Protein AF-A0A9J6G5N8-F1 (afdb_monomer_lite)

Secondary structure (DSSP, 8-state):
----------S---HHHHHHHHHHHTTPPPPHHHHHHHHTT---HHHHHHH-TTPPPP-SSHHHHHHHHHHHHHT-TT---------------

Sequence (93 aa):
MSYFPFVQVVRQKDAHFSRISTKVGDAVLLERNELDLIESQFVPPAMATILAPNAVRLYYSNEAVNAYNVALAKGDPGSVQILARDQLRGLVT

Organism: Haemaphysalis longicornis (NCBI:txid44386)

Radius of gyration: 18.56 Å; chains: 1; bounding box: 44×38×35 Å

Foldseek 3Di:
DDDDDDPDDDPDPDPLVVVLVVCVVVVHDDDPVSVVVVVVPDDPPVVCCVVCVPDDDDDPDPVVVVVVVVVVQVVDPPDDPDPDDDDPPDDDD

pLDDT: mean 81.36, std 15.89, range [41.34, 97.19]

Structure (mmCIF, N/CA/C/O backbone):
data_AF-A0A9J6G5N8-F1
#
_entry.id   AF-A0A9J6G5N8-F1
#
loop_
_atom_site.group_PDB
_atom_site.id
_atom_site.type_symbol
_atom_site.label_atom_id
_atom_site.label_alt_id
_atom_site.label_comp_id
_atom_site.label_asym_id
_atom_site.label_entity_id
_atom_site.label_seq_id
_atom_site.pdbx_PDB_ins_code
_atom_site.Cartn_x
_atom_site.Cartn_y
_atom_site.Cartn_z
_atom_site.occupancy
_atom_site.B_iso_or_equiv
_atom_site.auth_seq_i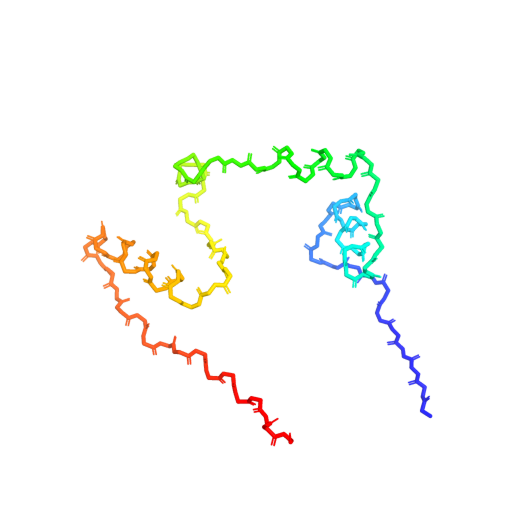d
_atom_site.auth_comp_id
_atom_site.auth_asym_id
_atom_site.auth_atom_id
_atom_site.pdbx_PDB_model_num
ATOM 1 N N . MET A 1 1 ? -19.702 -25.556 17.750 1.00 68.31 1 MET A N 1
ATOM 2 C CA . MET A 1 1 ? -18.325 -25.142 17.404 1.00 68.31 1 MET A CA 1
ATOM 3 C C . MET A 1 1 ? -18.067 -23.819 18.098 1.00 68.31 1 MET A C 1
ATOM 5 O O . MET A 1 1 ? -18.883 -22.922 17.936 1.00 68.31 1 MET A O 1
ATOM 9 N N . SER A 1 2 ? -17.014 -23.718 18.905 1.00 84.38 2 SER A N 1
ATOM 10 C CA . SER A 1 2 ? -16.659 -22.470 19.593 1.00 84.38 2 SER A CA 1
ATOM 11 C C . SER A 1 2 ? -15.659 -21.687 18.743 1.00 84.38 2 SER A C 1
ATOM 13 O O . SER A 1 2 ? -14.707 -22.272 18.230 1.00 84.38 2 SER A O 1
ATOM 15 N N . TYR A 1 3 ? -15.896 -20.388 18.570 1.00 90.38 3 TYR A N 1
ATOM 16 C CA . TYR A 1 3 ? -15.026 -19.471 17.834 1.00 90.38 3 TYR A CA 1
ATOM 17 C C . TYR A 1 3 ? -14.135 -18.697 18.814 1.00 90.38 3 TYR A C 1
ATOM 19 O O . TYR A 1 3 ? -14.633 -18.183 19.814 1.00 90.38 3 TYR A O 1
ATOM 27 N N . PHE A 1 4 ? -12.834 -18.615 18.526 1.00 90.12 4 PHE A N 1
ATOM 28 C CA . PHE A 1 4 ? -11.840 -17.944 19.370 1.00 90.12 4 PHE A CA 1
ATOM 29 C C . PHE A 1 4 ? -11.015 -16.965 18.522 1.00 90.12 4 PHE A C 1
ATOM 31 O O . PHE A 1 4 ? -10.002 -17.365 17.943 1.00 90.12 4 PHE A O 1
ATOM 38 N N . PRO A 1 5 ? -11.457 -15.704 18.381 1.00 88.81 5 PRO A N 1
ATOM 39 C CA . PRO A 1 5 ? -10.746 -14.721 17.576 1.00 88.81 5 PRO A CA 1
ATOM 40 C C . PRO A 1 5 ? -9.441 -14.293 18.248 1.00 88.81 5 PRO A C 1
ATOM 42 O O . PRO A 1 5 ? -9.391 -14.065 19.458 1.00 88.81 5 PRO A O 1
ATOM 45 N N . PHE A 1 6 ? -8.399 -14.098 17.442 1.00 86.88 6 PHE A N 1
ATOM 46 C CA . PHE A 1 6 ? -7.235 -13.334 17.877 1.00 86.88 6 PHE A CA 1
ATOM 47 C C . PHE A 1 6 ? -7.587 -11.848 17.879 1.00 86.88 6 PHE A C 1
ATOM 49 O O . PHE A 1 6 ? -8.019 -11.307 16.866 1.00 86.88 6 PHE A O 1
ATOM 56 N N . VAL A 1 7 ? -7.389 -11.192 19.020 1.00 87.19 7 VAL A N 1
ATOM 57 C CA . VAL A 1 7 ? -7.785 -9.789 19.236 1.00 87.19 7 VAL A CA 1
ATOM 58 C C . VAL A 1 7 ? -6.605 -8.816 19.243 1.00 87.19 7 VAL A C 1
ATOM 60 O O . VAL A 1 7 ? -6.798 -7.613 19.387 1.00 87.19 7 VAL A O 1
ATOM 63 N N . GLN A 1 8 ? -5.374 -9.321 19.107 1.00 86.56 8 GLN A N 1
ATOM 64 C CA . GLN A 1 8 ? -4.161 -8.521 19.241 1.00 86.56 8 GLN A CA 1
ATOM 65 C C . GLN A 1 8 ? -3.302 -8.559 17.976 1.00 86.56 8 GLN A C 1
ATOM 67 O O . GLN A 1 8 ? -2.937 -9.622 17.473 1.00 86.56 8 GLN A O 1
ATOM 72 N N . VAL A 1 9 ? -2.914 -7.370 17.516 1.00 87.88 9 VAL A N 1
ATOM 73 C CA . VAL A 1 9 ? -1.913 -7.178 16.464 1.00 87.88 9 VAL A CA 1
ATOM 74 C C . VAL A 1 9 ? -0.513 -7.312 17.069 1.00 87.88 9 VAL A C 1
ATOM 76 O O . VAL A 1 9 ? -0.189 -6.636 18.041 1.00 87.88 9 VAL A O 1
ATOM 79 N N . VAL A 1 10 ? 0.321 -8.181 16.48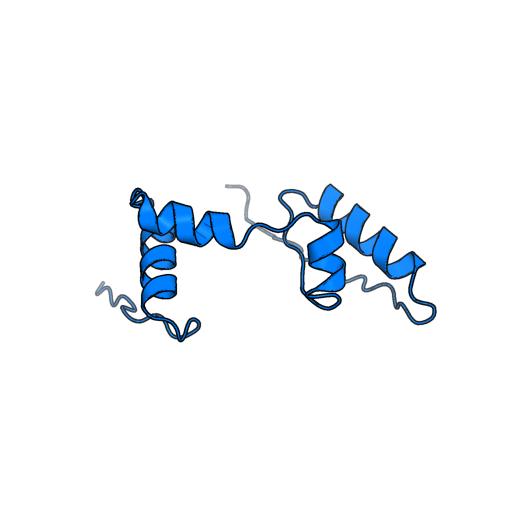9 1.00 90.75 10 VAL A N 1
ATOM 80 C CA . VAL A 1 10 ? 1.685 -8.470 16.990 1.00 90.75 10 VAL A CA 1
ATOM 81 C C . VAL A 1 10 ? 2.808 -7.979 16.072 1.00 90.75 10 VAL A C 1
ATOM 83 O O . VAL A 1 10 ? 3.947 -7.849 16.505 1.00 90.75 10 VAL A O 1
ATOM 86 N N . ARG A 1 11 ? 2.506 -7.712 14.795 1.00 90.12 11 ARG A N 1
ATOM 87 C CA . ARG A 1 11 ? 3.498 -7.309 13.783 1.00 90.12 11 ARG A CA 1
ATOM 88 C C . ARG A 1 11 ? 3.829 -5.819 13.864 1.00 90.12 11 ARG A C 1
ATOM 90 O O . ARG A 1 11 ? 4.985 -5.436 13.719 1.00 90.12 11 ARG A O 1
ATOM 97 N N . GLN A 1 12 ? 2.818 -4.980 14.053 1.00 90.25 12 GLN A N 1
ATOM 98 C CA . GLN A 1 12 ? 2.968 -3.534 14.145 1.00 90.25 12 GLN A CA 1
ATOM 99 C C . GLN A 1 12 ? 3.153 -3.126 15.613 1.00 90.25 12 GLN A C 1
ATOM 101 O O . GLN A 1 12 ? 2.291 -3.391 16.443 1.00 90.25 12 GLN A O 1
ATOM 106 N N . LYS A 1 13 ? 4.277 -2.473 15.940 1.00 90.19 13 LYS A N 1
ATOM 107 C CA . LYS A 1 13 ? 4.539 -1.954 17.298 1.00 90.19 13 LYS A CA 1
ATOM 108 C C . LYS A 1 13 ? 3.776 -0.657 17.585 1.00 90.19 13 LYS A C 1
ATOM 110 O O . LYS A 1 13 ? 3.426 -0.386 18.729 1.00 90.19 13 LYS A O 1
ATOM 115 N N . ASP A 1 14 ? 3.553 0.153 16.554 1.00 89.94 14 ASP A N 1
ATOM 116 C CA . ASP A 1 14 ? 2.835 1.417 16.669 1.00 89.94 14 ASP A CA 1
ATOM 117 C C . ASP A 1 14 ? 1.323 1.168 16.786 1.00 89.94 14 ASP A C 1
ATOM 119 O O . ASP A 1 14 ? 0.698 0.574 15.899 1.00 89.94 14 ASP A O 1
ATOM 123 N N . ALA A 1 15 ? 0.734 1.607 17.899 1.00 88.69 15 ALA A N 1
ATOM 124 C CA . ALA A 1 15 ? -0.678 1.385 18.195 1.00 88.69 15 ALA A CA 1
ATOM 125 C C . ALA A 1 15 ? -1.610 2.178 17.264 1.00 88.69 15 ALA A C 1
ATOM 127 O O . ALA A 1 15 ? -2.694 1.700 16.927 1.00 88.69 15 ALA A O 1
ATOM 128 N N . HIS A 1 16 ? -1.189 3.363 16.819 1.00 89.44 16 HIS A N 1
ATOM 129 C CA . HIS A 1 16 ? -1.973 4.207 15.926 1.00 89.44 16 HIS A CA 1
ATOM 130 C C . HIS A 1 16 ? -2.044 3.592 14.524 1.00 89.44 16 HIS A C 1
ATOM 132 O O . HIS A 1 16 ? -3.128 3.405 13.973 1.00 89.44 16 HIS A O 1
ATOM 138 N N . PHE A 1 17 ? -0.906 3.151 13.991 1.00 88.56 17 PHE A N 1
ATOM 139 C CA . PHE A 1 17 ? -0.835 2.460 12.707 1.00 88.56 17 PHE A CA 1
ATOM 140 C C . PHE A 1 17 ? -1.542 1.097 12.736 1.00 88.56 17 PHE A C 1
ATOM 142 O O . PHE A 1 17 ? -2.191 0.710 11.762 1.00 88.56 17 PHE A O 1
ATOM 149 N N . SER A 1 18 ? -1.473 0.386 13.867 1.00 91.94 18 SER A N 1
ATOM 150 C CA . SER A 1 18 ? -2.230 -0.856 14.074 1.00 91.94 18 SER A CA 1
ATOM 151 C C . SER A 1 18 ? -3.734 -0.611 13.989 1.00 91.94 18 SER A C 1
ATOM 153 O O . SER A 1 18 ? -4.423 -1.329 13.274 1.00 91.94 18 SER A O 1
ATOM 155 N N . ARG A 1 19 ? -4.239 0.439 14.652 1.00 91.88 19 ARG A N 1
ATOM 156 C CA . ARG A 1 19 ? -5.659 0.816 14.618 1.00 91.88 19 ARG A CA 1
ATOM 157 C C . ARG A 1 19 ? -6.132 1.161 13.207 1.00 91.88 19 ARG A C 1
ATOM 159 O O . ARG A 1 19 ? -7.184 0.682 12.792 1.00 91.88 19 ARG A O 1
ATOM 166 N N . ILE A 1 20 ? -5.352 1.950 12.470 1.00 93.69 20 ILE A N 1
ATOM 167 C CA . ILE A 1 20 ? -5.650 2.292 11.073 1.00 93.69 20 ILE A CA 1
ATOM 168 C C . ILE A 1 20 ? -5.681 1.023 10.209 1.00 93.69 20 ILE A C 1
ATOM 170 O O . ILE A 1 20 ? -6.624 0.817 9.450 1.00 93.69 20 ILE A O 1
ATOM 174 N N . SER A 1 21 ? -4.702 0.127 10.375 1.00 91.88 21 SER A N 1
ATOM 175 C CA . SER A 1 21 ? -4.650 -1.152 9.649 1.00 91.88 21 SER A CA 1
ATOM 176 C C . SER A 1 21 ? -5.865 -2.040 9.945 1.00 91.88 21 SER A C 1
ATOM 178 O O . SER A 1 21 ? -6.403 -2.656 9.028 1.00 91.88 21 SER A O 1
ATOM 180 N N . THR A 1 22 ? -6.318 -2.087 11.203 1.00 92.94 22 THR A N 1
ATOM 181 C CA . THR A 1 22 ? -7.535 -2.811 11.596 1.00 92.94 22 THR A CA 1
ATOM 182 C C . THR A 1 22 ? -8.772 -2.216 10.927 1.00 92.94 22 THR A C 1
ATOM 184 O O . THR A 1 22 ? -9.523 -2.962 10.312 1.00 92.94 22 THR A O 1
ATOM 187 N N . LYS A 1 23 ? -8.946 -0.883 10.942 1.00 95.19 23 LYS A N 1
ATOM 188 C CA . LYS A 1 23 ? -10.068 -0.223 10.247 1.00 95.19 23 LYS A CA 1
ATOM 189 C C . LYS A 1 23 ? -10.107 -0.570 8.755 1.00 95.19 23 LYS A C 1
ATOM 191 O O . LYS A 1 23 ? -11.170 -0.904 8.244 1.00 95.19 23 LYS A O 1
ATOM 196 N N . VAL A 1 24 ? -8.957 -0.543 8.074 1.00 93.31 24 VAL A N 1
ATOM 197 C CA . VAL A 1 24 ? -8.856 -0.938 6.658 1.00 93.31 24 VAL A CA 1
ATOM 198 C C . VAL A 1 24 ? -9.267 -2.402 6.458 1.00 93.31 24 VAL A C 1
ATOM 200 O O . VAL A 1 24 ? -10.019 -2.696 5.532 1.00 93.31 24 VAL A O 1
ATOM 203 N N . GLY A 1 25 ? -8.811 -3.311 7.327 1.00 91.38 25 GLY A N 1
ATOM 204 C CA . GLY A 1 25 ? -9.184 -4.730 7.283 1.00 91.38 25 GLY A CA 1
ATOM 205 C C . GLY A 1 25 ? -10.677 -4.982 7.517 1.00 91.38 25 GLY A C 1
ATOM 206 O O . GLY A 1 25 ? -11.256 -5.846 6.864 1.00 91.38 25 GLY A O 1
ATOM 207 N N . ASP A 1 26 ? -11.300 -4.180 8.380 1.00 93.88 26 ASP A N 1
ATOM 208 C CA . ASP A 1 26 ? -12.729 -4.240 8.704 1.00 93.88 26 ASP A CA 1
ATOM 209 C C . ASP A 1 26 ? -13.609 -3.452 7.709 1.00 93.88 26 ASP A C 1
ATOM 211 O O . ASP A 1 26 ? -14.820 -3.341 7.904 1.00 93.88 26 ASP A O 1
ATOM 215 N N . ALA A 1 27 ? -13.018 -2.882 6.649 1.00 93.69 27 ALA A N 1
ATOM 216 C CA . ALA A 1 27 ? -13.680 -1.994 5.686 1.00 93.69 27 ALA A CA 1
ATOM 217 C C . ALA A 1 27 ? -14.384 -0.779 6.332 1.00 93.69 27 ALA A C 1
ATOM 219 O O . ALA A 1 27 ? -15.372 -0.254 5.814 1.00 93.69 27 ALA A O 1
ATOM 220 N N . VAL A 1 28 ? -13.858 -0.309 7.464 1.00 97.19 28 VAL A N 1
ATOM 221 C CA . VAL A 1 28 ? -14.323 0.892 8.158 1.00 97.19 28 VAL A CA 1
ATOM 222 C C . VAL A 1 28 ? -13.676 2.122 7.527 1.00 97.19 28 VAL A C 1
ATOM 224 O O . VAL A 1 28 ? -12.466 2.162 7.305 1.00 97.19 28 VAL A O 1
ATOM 227 N N . LEU A 1 29 ? -14.488 3.150 7.268 1.00 96.06 29 LEU A N 1
ATOM 228 C CA . LEU A 1 29 ? -14.006 4.425 6.743 1.00 96.06 29 LEU A CA 1
ATOM 229 C C . LEU A 1 29 ? -12.983 5.058 7.693 1.00 96.06 29 LEU A C 1
ATOM 231 O O . LEU A 1 29 ? -13.193 5.139 8.906 1.00 96.06 29 LEU A O 1
ATOM 235 N N . LEU A 1 30 ? -11.885 5.529 7.109 1.00 95.12 30 LEU A N 1
ATOM 236 C CA . LEU A 1 30 ? -10.860 6.266 7.829 1.00 95.12 30 LEU A CA 1
ATOM 237 C C . LEU A 1 30 ? -11.294 7.713 8.054 1.00 95.12 30 LEU A C 1
ATOM 239 O O . LEU A 1 30 ? -11.955 8.332 7.217 1.00 95.12 30 LEU A O 1
ATOM 243 N N . GLU A 1 31 ? -10.902 8.247 9.201 1.00 96.31 31 GLU A N 1
ATOM 244 C CA . GLU A 1 31 ? -11.060 9.657 9.524 1.00 96.31 31 GLU A CA 1
ATOM 245 C C . GLU A 1 31 ? -10.048 10.496 8.733 1.00 96.31 31 GLU A C 1
ATOM 247 O O . GLU A 1 31 ? -9.027 10.001 8.254 1.00 96.31 31 GLU A O 1
ATOM 252 N N . ARG A 1 32 ? -10.313 11.799 8.594 1.00 95.56 32 ARG A N 1
ATOM 253 C CA . ARG A 1 32 ? -9.480 12.679 7.763 1.00 95.56 32 ARG A CA 1
ATOM 254 C C . ARG A 1 32 ? -8.016 12.714 8.211 1.00 95.56 32 ARG A C 1
ATOM 256 O O . ARG A 1 32 ? -7.132 12.610 7.381 1.00 95.56 32 ARG A O 1
ATOM 263 N N . ASN A 1 33 ? -7.767 12.767 9.515 1.00 94.00 33 ASN A N 1
ATOM 264 C CA . ASN A 1 33 ? -6.423 12.703 10.093 1.00 94.00 33 ASN A CA 1
ATOM 265 C C . ASN A 1 33 ? -5.716 11.353 9.856 1.00 94.00 33 ASN A C 1
ATOM 267 O O . ASN A 1 33 ? -4.492 11.308 9.758 1.00 94.00 33 ASN A O 1
ATOM 271 N N . GLU A 1 34 ? -6.462 10.248 9.791 1.00 93.94 34 GLU A N 1
ATOM 272 C CA . GLU A 1 34 ? -5.918 8.921 9.480 1.00 93.94 34 GLU A CA 1
ATOM 273 C C . GLU A 1 34 ? -5.543 8.826 7.994 1.00 93.94 34 GLU A C 1
ATOM 275 O O . GLU A 1 34 ? -4.493 8.272 7.665 1.00 93.94 34 GLU A O 1
ATOM 280 N N . LEU A 1 35 ? -6.360 9.416 7.113 1.00 93.94 35 LEU A N 1
ATOM 281 C CA . LEU A 1 35 ? -6.042 9.578 5.692 1.00 93.94 35 LEU A CA 1
ATOM 282 C C . LEU A 1 35 ? -4.808 10.461 5.504 1.00 93.94 35 LEU A C 1
ATOM 284 O O . LEU A 1 35 ? -3.864 10.023 4.854 1.00 93.94 35 LEU A O 1
ATOM 288 N N . ASP A 1 36 ? -4.765 11.633 6.145 1.00 92.00 36 ASP A N 1
ATOM 289 C CA . ASP A 1 36 ? -3.626 12.556 6.083 1.00 92.00 36 ASP A CA 1
ATOM 290 C C . ASP A 1 36 ? -2.320 11.852 6.503 1.00 92.00 36 ASP A C 1
ATOM 292 O O . ASP A 1 36 ? -1.270 12.038 5.885 1.00 92.00 36 ASP A O 1
ATOM 296 N N . LEU A 1 37 ? -2.376 10.986 7.525 1.00 89.75 37 LEU A N 1
ATOM 297 C CA . LEU A 1 37 ? -1.220 10.198 7.950 1.00 89.75 37 LEU A CA 1
ATOM 298 C C . LEU A 1 37 ? -0.763 9.210 6.869 1.00 89.75 37 LEU A C 1
ATOM 300 O O . LEU A 1 37 ? 0.439 9.105 6.621 1.00 89.75 37 LEU A O 1
ATOM 304 N N . ILE A 1 38 ? -1.682 8.467 6.249 1.00 89.00 38 ILE A N 1
ATOM 305 C CA . ILE A 1 38 ? -1.342 7.516 5.180 1.00 89.00 38 ILE A CA 1
ATOM 306 C C . ILE A 1 38 ? -0.780 8.270 3.972 1.00 89.00 38 ILE A C 1
ATOM 308 O O . ILE A 1 38 ? 0.260 7.891 3.435 1.00 89.00 38 ILE A O 1
ATOM 312 N N . GLU A 1 39 ? -1.440 9.353 3.573 1.00 90.62 39 GLU A N 1
ATOM 313 C CA . GLU A 1 39 ? -1.059 10.178 2.429 1.00 90.62 39 GLU A CA 1
ATOM 314 C C . GLU A 1 39 ? 0.314 10.828 2.622 1.00 90.62 39 GLU A C 1
ATOM 316 O O . GLU A 1 39 ? 1.106 10.870 1.683 1.00 90.62 39 GLU A O 1
ATOM 321 N N . SER A 1 40 ? 0.662 11.226 3.851 1.00 88.56 40 SER A N 1
ATOM 322 C CA . SER A 1 40 ? 1.986 11.783 4.164 1.00 88.56 40 SER A CA 1
ATOM 323 C C . SER A 1 40 ? 3.151 10.817 3.913 1.00 88.56 40 SER A C 1
ATOM 325 O O . SER A 1 40 ? 4.294 11.251 3.770 1.00 88.56 40 SER A O 1
ATOM 327 N N . GLN A 1 41 ? 2.881 9.510 3.845 1.00 85.00 41 GLN A N 1
ATOM 328 C CA . GLN A 1 41 ? 3.892 8.489 3.567 1.00 85.00 41 GLN A CA 1
ATOM 329 C C . GLN A 1 41 ? 4.083 8.231 2.069 1.0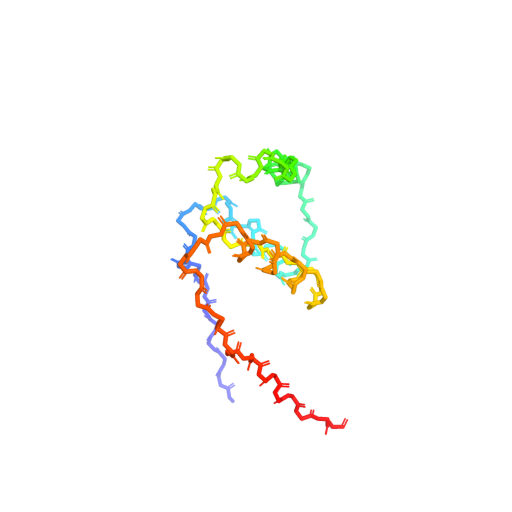0 85.00 41 GLN A C 1
ATOM 331 O O . GLN A 1 41 ? 5.019 7.523 1.684 1.00 85.00 41 GLN A O 1
ATOM 336 N N . PHE A 1 42 ? 3.229 8.793 1.208 1.00 88.62 42 PHE A N 1
ATOM 337 C CA . PHE A 1 42 ? 3.417 8.680 -0.230 1.00 88.62 42 PHE A CA 1
ATOM 338 C C . PHE A 1 42 ? 4.605 9.522 -0.671 1.00 88.62 42 PHE A C 1
ATOM 340 O O . PHE A 1 42 ? 4.635 10.744 -0.546 1.00 88.62 42 PHE A O 1
ATOM 347 N N . VAL A 1 43 ? 5.580 8.841 -1.261 1.00 87.94 43 VAL A N 1
ATOM 348 C CA . VAL A 1 43 ? 6.722 9.467 -1.914 1.00 87.94 43 VAL A CA 1
ATOM 349 C C . VAL A 1 43 ? 6.741 9.078 -3.391 1.00 87.94 43 VAL A C 1
ATOM 351 O O . VAL A 1 43 ? 6.333 7.965 -3.741 1.00 87.94 43 VAL A O 1
ATOM 354 N N . PRO A 1 44 ? 7.231 9.957 -4.283 1.00 87.62 44 PRO A N 1
ATOM 355 C CA . PRO A 1 44 ? 7.378 9.617 -5.691 1.00 87.62 44 PRO A CA 1
ATOM 356 C C . PRO A 1 44 ? 8.271 8.380 -5.890 1.00 87.62 44 PRO A C 1
ATOM 358 O O . PRO A 1 44 ? 9.235 8.205 -5.137 1.00 87.62 44 PRO A O 1
ATOM 361 N N . PRO A 1 45 ? 8.045 7.562 -6.937 1.00 82.19 45 PRO A N 1
ATOM 362 C CA . PRO A 1 45 ? 8.797 6.323 -7.157 1.00 82.19 45 PRO A CA 1
ATOM 363 C C . PRO A 1 45 ? 10.320 6.504 -7.176 1.00 82.19 45 PRO A C 1
ATOM 365 O O . PRO A 1 45 ? 11.043 5.722 -6.566 1.00 82.19 45 PRO A O 1
ATOM 368 N N . ALA A 1 46 ? 10.812 7.570 -7.815 1.00 85.06 46 ALA A N 1
ATOM 369 C CA . ALA A 1 46 ? 12.242 7.874 -7.855 1.00 85.06 46 ALA A CA 1
ATOM 370 C C . ALA A 1 46 ? 12.823 8.124 -6.452 1.00 85.06 46 ALA A C 1
ATOM 372 O O . ALA A 1 46 ? 13.924 7.675 -6.140 1.00 85.06 46 ALA A O 1
ATOM 373 N N . MET A 1 47 ? 12.059 8.792 -5.585 1.00 89.25 47 MET A N 1
ATOM 374 C CA . MET A 1 47 ? 12.467 9.094 -4.216 1.00 89.25 47 MET A CA 1
ATOM 375 C C . MET A 1 47 ? 12.385 7.856 -3.320 1.00 89.25 47 MET A C 1
ATOM 377 O O . MET A 1 47 ? 13.266 7.645 -2.492 1.00 89.25 47 MET A O 1
ATOM 381 N N . ALA A 1 48 ? 11.393 6.986 -3.537 1.00 86.00 48 ALA A N 1
ATOM 382 C CA . ALA A 1 48 ? 11.292 5.703 -2.845 1.00 86.00 48 ALA A CA 1
ATOM 383 C C . ALA A 1 48 ? 12.549 4.842 -3.055 1.00 86.00 48 ALA A C 1
ATOM 385 O O . ALA A 1 48 ? 13.064 4.259 -2.100 1.00 86.00 48 ALA A O 1
ATOM 386 N N . THR A 1 49 ? 13.064 4.787 -4.289 1.00 82.69 49 THR A N 1
ATOM 387 C CA . THR A 1 49 ? 14.287 4.041 -4.631 1.00 82.69 49 THR A CA 1
ATOM 388 C C . THR A 1 49 ? 15.517 4.572 -3.898 1.00 82.69 49 THR A C 1
ATOM 390 O O . THR A 1 49 ? 16.376 3.786 -3.518 1.00 82.69 49 THR A O 1
ATOM 393 N N . ILE A 1 50 ? 15.585 5.880 -3.641 1.00 86.81 50 ILE A N 1
ATOM 394 C CA . ILE A 1 50 ? 16.689 6.492 -2.887 1.00 86.81 50 ILE A CA 1
ATOM 395 C C . ILE A 1 50 ? 16.534 6.238 -1.382 1.00 86.81 50 ILE A C 1
ATOM 397 O O . ILE A 1 50 ? 17.493 5.852 -0.721 1.00 86.81 50 ILE A O 1
ATOM 401 N N . LEU A 1 51 ? 15.333 6.445 -0.834 1.00 89.06 51 LEU A N 1
ATOM 402 C CA . LEU A 1 51 ? 15.071 6.340 0.607 1.00 89.06 51 LEU A CA 1
ATOM 403 C C . LEU A 1 51 ? 15.114 4.898 1.117 1.00 89.06 51 LEU A C 1
ATOM 405 O O . LEU A 1 51 ? 15.496 4.647 2.257 1.00 89.06 51 LEU A O 1
ATOM 409 N N . ALA A 1 52 ? 14.695 3.949 0.285 1.00 86.38 52 ALA A N 1
ATOM 410 C CA . ALA A 1 52 ? 14.601 2.546 0.651 1.00 86.38 52 ALA A CA 1
ATOM 411 C C . ALA A 1 52 ? 14.998 1.659 -0.541 1.00 86.38 52 ALA A C 1
ATOM 413 O O . ALA A 1 52 ? 14.126 1.008 -1.123 1.00 86.38 52 ALA A O 1
ATOM 414 N N . PRO A 1 53 ? 16.288 1.623 -0.923 1.00 82.75 53 PRO A N 1
ATOM 415 C CA . PRO A 1 53 ? 16.750 0.917 -2.123 1.00 82.75 53 PRO A CA 1
ATOM 416 C C . PRO A 1 53 ? 16.492 -0.594 -2.071 1.00 82.75 53 PRO A C 1
ATOM 418 O O . PRO A 1 53 ? 16.206 -1.205 -3.093 1.00 82.75 53 PRO A O 1
ATOM 421 N N . ASN A 1 54 ? 16.507 -1.179 -0.870 1.00 82.62 54 ASN A N 1
ATOM 422 C CA . ASN A 1 54 ? 16.332 -2.620 -0.652 1.00 82.62 54 ASN A CA 1
ATOM 423 C C . ASN A 1 54 ? 14.904 -3.008 -0.237 1.00 82.62 54 ASN A C 1
ATOM 425 O O . ASN A 1 54 ? 14.663 -4.141 0.175 1.00 82.62 54 ASN A O 1
ATOM 429 N N . ALA A 1 55 ? 13.957 -2.069 -0.263 1.00 85.44 55 ALA A N 1
ATOM 430 C CA . ALA A 1 55 ? 12.588 -2.369 0.131 1.00 85.44 55 ALA A CA 1
ATOM 431 C C . ALA A 1 55 ? 11.842 -3.136 -0.966 1.00 85.44 55 ALA A C 1
ATOM 433 O O . ALA A 1 55 ? 11.950 -2.837 -2.156 1.00 85.44 55 ALA A O 1
ATOM 434 N N . VAL A 1 56 ? 11.017 -4.091 -0.537 1.00 87.12 56 VAL A N 1
ATOM 435 C CA . VAL A 1 56 ? 10.090 -4.803 -1.418 1.00 87.12 56 VAL A CA 1
ATOM 436 C C . VAL A 1 56 ? 9.002 -3.834 -1.879 1.00 87.12 56 VAL A C 1
ATOM 438 O O . VAL A 1 56 ? 8.385 -3.142 -1.067 1.00 87.12 56 VAL A O 1
ATOM 441 N N . ARG A 1 57 ? 8.769 -3.773 -3.192 1.00 88.38 57 ARG A N 1
ATOM 442 C CA . ARG A 1 57 ? 7.710 -2.958 -3.798 1.00 88.38 57 ARG A CA 1
ATOM 443 C C . ARG A 1 57 ? 6.499 -3.829 -4.091 1.00 88.38 57 ARG A C 1
ATOM 445 O O . ARG A 1 57 ? 6.627 -4.886 -4.703 1.00 88.38 57 ARG A O 1
ATOM 452 N N . LEU A 1 58 ? 5.332 -3.376 -3.648 1.00 89.75 58 LEU A N 1
ATOM 453 C CA . LEU A 1 58 ? 4.062 -4.042 -3.911 1.00 89.75 58 LEU A CA 1
ATOM 454 C C . LEU A 1 58 ? 3.415 -3.417 -5.148 1.00 89.75 58 LEU A C 1
ATOM 456 O O . LEU A 1 58 ? 3.346 -2.195 -5.262 1.00 89.75 58 LEU A O 1
ATOM 460 N N . TYR A 1 59 ? 2.937 -4.264 -6.055 1.00 90.94 59 TYR A N 1
ATOM 461 C CA . TYR A 1 59 ? 2.259 -3.858 -7.283 1.00 90.94 59 TYR A CA 1
ATOM 462 C C . TYR A 1 59 ? 0.922 -4.574 -7.410 1.00 90.94 59 TYR A C 1
ATOM 464 O O . TYR A 1 59 ? 0.738 -5.672 -6.889 1.00 90.94 59 TYR A O 1
ATOM 472 N N . TYR A 1 60 ? 0.004 -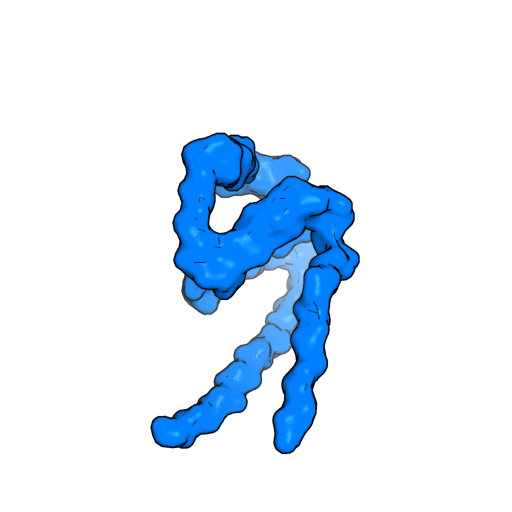3.954 -8.146 1.00 91.75 60 TYR A N 1
ATOM 473 C CA . TYR A 1 60 ? -1.321 -4.512 -8.391 1.00 91.75 60 TYR A CA 1
ATOM 474 C C . TYR A 1 60 ? -1.302 -5.732 -9.328 1.00 91.75 60 TYR A C 1
ATOM 476 O O . TYR A 1 60 ? -2.123 -6.632 -9.175 1.00 91.75 60 TYR A O 1
ATOM 484 N N . SER A 1 61 ? -0.378 -5.781 -10.297 1.00 92.81 61 SER A N 1
ATOM 485 C CA . SER A 1 61 ? -0.332 -6.836 -11.316 1.00 92.81 61 SER A CA 1
ATOM 486 C C . SER A 1 61 ? 1.018 -7.548 -11.378 1.00 92.81 61 SER A C 1
ATOM 488 O O . SER A 1 61 ? 2.077 -6.951 -11.176 1.00 92.81 61 SER A O 1
ATOM 490 N N . ASN A 1 62 ? 0.980 -8.830 -11.749 1.00 92.56 62 ASN A N 1
ATOM 491 C CA . ASN A 1 62 ? 2.182 -9.637 -11.985 1.00 92.56 62 ASN A CA 1
ATOM 492 C C . ASN A 1 62 ? 3.051 -9.077 -13.117 1.00 92.56 62 ASN A C 1
ATOM 494 O O . ASN A 1 62 ? 4.271 -9.199 -13.075 1.00 92.56 62 ASN A O 1
ATOM 498 N N . GLU A 1 63 ? 2.433 -8.454 -14.122 1.00 92.81 63 GLU A N 1
ATOM 499 C CA . GLU A 1 63 ? 3.155 -7.780 -15.201 1.00 92.81 63 GLU A CA 1
ATOM 500 C C . GLU A 1 63 ? 4.027 -6.643 -14.657 1.00 92.81 63 GLU A C 1
ATOM 502 O O . GLU A 1 63 ? 5.213 -6.574 -14.980 1.00 92.81 63 GLU A O 1
ATOM 507 N N . ALA A 1 64 ? 3.479 -5.812 -13.764 1.00 89.88 64 ALA A N 1
ATOM 508 C CA . ALA A 1 64 ? 4.220 -4.727 -13.129 1.00 89.88 64 ALA A CA 1
ATOM 509 C C . ALA A 1 64 ? 5.340 -5.249 -12.213 1.00 89.88 64 ALA A C 1
ATOM 511 O O . ALA A 1 64 ? 6.452 -4.722 -12.251 1.00 89.88 64 ALA A O 1
ATOM 512 N N . VAL A 1 65 ? 5.086 -6.326 -11.455 1.00 89.75 65 VAL A N 1
ATOM 513 C CA . VAL A 1 65 ? 6.126 -7.014 -10.665 1.00 89.75 65 VAL A CA 1
ATOM 514 C C . VAL A 1 65 ? 7.264 -7.490 -11.569 1.00 89.75 65 VAL A C 1
ATOM 516 O O . VAL A 1 65 ? 8.435 -7.246 -11.280 1.00 89.75 65 VAL A O 1
ATOM 519 N N . ASN A 1 66 ? 6.933 -8.149 -12.681 1.00 89.94 66 ASN A N 1
ATOM 520 C CA . ASN A 1 66 ? 7.929 -8.675 -13.605 1.00 89.94 66 ASN A CA 1
ATOM 521 C C . ASN A 1 66 ? 8.745 -7.548 -14.251 1.00 89.94 66 ASN A C 1
ATOM 523 O O . ASN A 1 66 ? 9.970 -7.625 -14.289 1.00 89.94 66 ASN A O 1
ATOM 527 N N . ALA A 1 67 ? 8.086 -6.478 -14.701 1.00 89.00 67 ALA A N 1
ATOM 528 C CA . ALA A 1 67 ? 8.760 -5.311 -15.262 1.00 89.00 67 ALA A CA 1
ATOM 529 C C . ALA A 1 67 ? 9.750 -4.686 -14.262 1.00 89.00 67 ALA A C 1
ATOM 531 O O . ALA A 1 67 ? 10.893 -4.408 -14.630 1.00 89.00 67 ALA A O 1
ATOM 532 N N . TYR A 1 68 ? 9.347 -4.531 -12.994 1.00 87.31 68 TYR A N 1
ATOM 533 C CA . TYR A 1 68 ? 10.215 -4.009 -11.936 1.00 87.31 68 TYR A CA 1
ATOM 534 C C . TYR A 1 68 ? 11.416 -4.923 -11.662 1.00 87.31 68 TYR A C 1
ATOM 536 O O . TYR A 1 68 ? 12.558 -4.465 -11.677 1.00 87.31 68 TYR A O 1
ATOM 544 N N . ASN A 1 69 ? 11.182 -6.225 -11.477 1.00 88.06 69 ASN A N 1
ATOM 545 C CA . ASN A 1 69 ? 12.246 -7.184 -11.170 1.00 88.06 69 ASN A CA 1
ATOM 546 C C . ASN A 1 69 ? 13.253 -7.321 -12.320 1.00 88.06 69 ASN A C 1
ATOM 548 O O . ASN A 1 69 ? 14.457 -7.392 -12.080 1.00 88.06 69 ASN A O 1
ATOM 552 N N . VAL A 1 70 ? 12.783 -7.314 -13.574 1.00 88.12 70 VAL A N 1
ATOM 553 C CA . VAL A 1 70 ? 13.656 -7.335 -14.758 1.00 88.12 70 VAL A CA 1
ATOM 554 C C . VAL A 1 70 ? 14.511 -6.069 -14.832 1.00 88.12 70 VAL A C 1
ATOM 556 O O . VAL A 1 70 ? 15.693 -6.155 -15.166 1.00 88.12 70 VAL A O 1
ATOM 559 N N . ALA A 1 71 ? 13.942 -4.899 -14.530 1.00 84.25 71 ALA A N 1
ATOM 560 C CA . ALA A 1 71 ? 14.693 -3.647 -14.504 1.00 84.25 71 ALA A CA 1
ATOM 561 C C . ALA A 1 71 ? 15.770 -3.648 -13.406 1.00 84.25 71 ALA A C 1
ATOM 563 O O . ALA A 1 71 ? 16.897 -3.236 -13.669 1.00 84.25 71 ALA A O 1
ATOM 564 N N . LEU A 1 72 ? 15.447 -4.165 -12.216 1.00 80.31 72 LEU A N 1
ATOM 5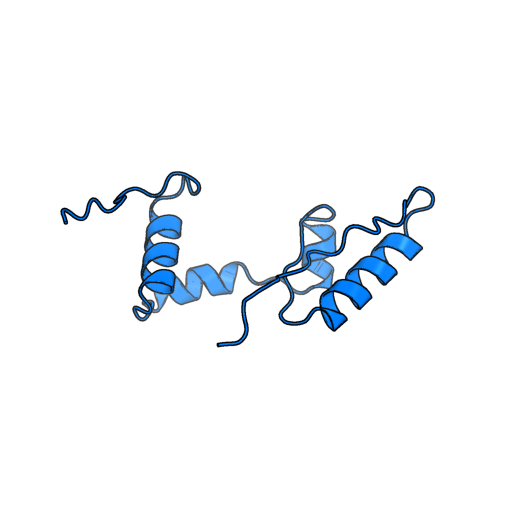65 C CA . LEU A 1 72 ? 16.384 -4.275 -11.098 1.00 80.31 72 LEU A CA 1
ATOM 566 C C . LEU A 1 72 ? 17.542 -5.237 -11.413 1.00 80.31 72 LEU A C 1
ATOM 568 O O . LEU A 1 72 ? 18.700 -4.878 -11.229 1.00 80.31 72 LEU A O 1
ATOM 572 N N . ALA A 1 73 ? 17.243 -6.422 -11.958 1.00 79.31 73 ALA A N 1
ATOM 573 C CA . ALA A 1 73 ? 18.253 -7.426 -12.301 1.00 79.31 73 ALA A CA 1
ATOM 574 C C . ALA A 1 73 ? 19.248 -6.928 -13.364 1.00 79.31 73 ALA A C 1
ATOM 576 O O . ALA A 1 73 ? 20.443 -7.187 -13.269 1.00 79.31 73 ALA A O 1
ATOM 577 N N . LYS A 1 74 ? 18.788 -6.142 -14.350 1.00 72.44 74 LYS A N 1
ATOM 578 C CA . LYS A 1 74 ? 19.673 -5.532 -15.361 1.00 72.44 74 LYS A CA 1
ATOM 579 C C . LYS A 1 74 ? 20.718 -4.577 -14.768 1.00 72.44 74 LYS A C 1
ATOM 581 O O . LYS A 1 74 ? 21.720 -4.320 -15.429 1.00 72.44 74 LYS A O 1
ATOM 586 N N . GLY A 1 75 ? 20.478 -4.036 -13.573 1.00 65.50 75 GLY A N 1
ATOM 587 C CA . GLY A 1 75 ? 21.389 -3.121 -12.885 1.00 65.50 75 GLY A CA 1
ATOM 588 C C . GLY A 1 75 ? 22.407 -3.796 -11.961 1.00 65.50 75 GLY A C 1
ATOM 589 O O . GLY A 1 75 ? 23.315 -3.110 -11.498 1.00 65.50 75 GLY A O 1
ATOM 590 N N . ASP A 1 76 ? 22.281 -5.101 -11.691 1.00 63.66 76 ASP A N 1
ATOM 591 C CA . ASP A 1 76 ? 23.116 -5.819 -10.720 1.00 63.66 76 ASP A CA 1
ATOM 592 C C . ASP A 1 76 ? 23.943 -6.935 -11.402 1.00 63.66 76 ASP A C 1
ATOM 594 O O . ASP A 1 76 ? 23.366 -7.935 -11.852 1.00 63.66 76 ASP A O 1
ATOM 598 N N . PRO A 1 77 ? 25.289 -6.804 -11.470 1.00 56.75 77 PRO A N 1
ATOM 599 C CA . PRO A 1 77 ? 26.170 -7.792 -12.094 1.00 56.75 77 PRO A CA 1
ATOM 600 C C . PRO A 1 77 ? 26.155 -9.178 -11.422 1.00 56.75 77 PRO A C 1
ATOM 602 O O . PRO A 1 77 ? 26.686 -10.124 -12.001 1.00 56.75 77 PRO A O 1
ATOM 605 N N . GLY A 1 78 ? 25.580 -9.310 -10.219 1.00 59.62 78 GLY A N 1
ATOM 606 C CA . GLY A 1 78 ? 25.463 -10.571 -9.477 1.00 59.62 78 GLY A CA 1
ATOM 607 C C . GLY A 1 78 ? 24.055 -11.175 -9.443 1.00 59.62 78 GLY A C 1
ATOM 608 O O . GLY A 1 78 ? 23.831 -12.139 -8.708 1.00 59.62 78 GLY A O 1
ATOM 609 N N . SER A 1 79 ? 23.093 -10.621 -10.187 1.00 58.22 79 SER A N 1
ATOM 610 C CA . SER A 1 79 ? 21.693 -11.036 -10.076 1.00 58.22 79 SER A CA 1
ATOM 611 C C . SER A 1 79 ? 21.457 -12.474 -10.568 1.00 58.22 79 SER A C 1
ATOM 613 O O . SER A 1 79 ? 21.606 -12.811 -11.742 1.00 58.22 79 SER A O 1
ATOM 615 N N . VAL A 1 80 ? 21.048 -13.351 -9.646 1.00 57.50 80 VAL A N 1
ATOM 616 C CA . VAL A 1 80 ? 20.588 -14.712 -9.953 1.00 57.50 80 VAL A CA 1
ATOM 617 C C . VAL A 1 80 ? 19.098 -14.655 -10.285 1.00 57.50 80 VAL A C 1
ATOM 619 O O . VAL A 1 80 ? 18.295 -14.145 -9.503 1.00 57.50 80 VAL A O 1
ATOM 622 N N . GLN A 1 81 ? 18.706 -15.204 -11.435 1.00 53.53 81 GLN A N 1
ATOM 623 C CA . GLN A 1 81 ? 17.298 -15.367 -11.796 1.00 53.53 81 GLN A CA 1
ATOM 624 C C . GLN A 1 81 ? 16.619 -16.320 -10.796 1.00 53.53 81 GLN A C 1
ATOM 626 O O . GLN A 1 81 ? 16.804 -17.535 -10.852 1.00 53.53 81 GLN A O 1
ATOM 631 N N . ILE A 1 82 ? 15.824 -15.786 -9.867 1.00 51.50 82 ILE A N 1
ATOM 632 C CA . ILE A 1 82 ? 14.991 -16.614 -8.991 1.00 51.50 82 ILE A CA 1
ATOM 633 C C . ILE A 1 82 ? 13.784 -17.091 -9.809 1.00 51.50 82 ILE A C 1
ATOM 635 O O . ILE A 1 82 ? 12.872 -16.328 -10.113 1.00 51.50 82 ILE A O 1
ATOM 639 N N . LEU A 1 83 ? 13.793 -18.376 -10.177 1.00 50.41 83 LEU A N 1
ATOM 640 C CA . LEU A 1 83 ? 12.718 -19.058 -10.917 1.00 50.41 83 LEU A CA 1
ATOM 641 C C . LEU A 1 83 ? 11.519 -19.448 -10.032 1.00 50.41 83 LEU A C 1
ATOM 643 O O . LEU A 1 83 ? 10.594 -20.109 -10.510 1.00 50.41 83 LEU A O 1
ATOM 647 N N . ALA A 1 84 ? 11.528 -19.076 -8.749 1.00 47.69 84 ALA A N 1
ATOM 648 C CA . ALA A 1 84 ? 10.432 -19.366 -7.835 1.00 47.69 84 ALA A CA 1
ATOM 649 C C . ALA A 1 84 ? 9.192 -18.563 -8.256 1.00 47.69 84 ALA A C 1
ATOM 651 O O . ALA A 1 84 ? 9.119 -17.349 -8.082 1.00 47.69 84 ALA A O 1
ATOM 652 N N . ARG A 1 85 ? 8.230 -19.258 -8.865 1.00 51.44 85 ARG A N 1
ATOM 653 C CA . ARG A 1 85 ? 6.895 -18.741 -9.158 1.00 51.44 85 ARG A CA 1
ATOM 654 C C . ARG A 1 85 ? 5.952 -19.267 -8.090 1.00 51.44 85 ARG A C 1
ATOM 656 O O . ARG A 1 85 ? 5.788 -20.483 -7.987 1.00 51.44 85 ARG A O 1
ATOM 663 N N . ASP A 1 86 ? 5.302 -18.374 -7.356 1.00 46.66 86 ASP A N 1
ATOM 664 C CA . ASP A 1 86 ? 4.179 -18.768 -6.512 1.00 46.66 86 ASP A CA 1
ATOM 665 C C . ASP A 1 86 ? 3.046 -19.281 -7.412 1.00 46.66 86 ASP A C 1
ATOM 667 O O . ASP A 1 86 ? 2.432 -18.535 -8.177 1.00 46.66 86 ASP A O 1
ATOM 671 N N . GLN A 1 87 ? 2.785 -20.590 -7.361 1.00 48.81 87 GLN A N 1
ATOM 672 C CA . GLN A 1 87 ? 1.572 -21.172 -7.927 1.00 48.81 87 GLN A CA 1
ATOM 673 C C . GLN A 1 87 ? 0.461 -21.061 -6.885 1.00 48.81 87 GLN A C 1
ATOM 675 O O . GLN A 1 87 ? 0.323 -21.925 -6.019 1.00 48.81 87 GLN A O 1
ATOM 680 N N . LEU A 1 88 ? -0.369 -20.024 -6.987 1.00 51.44 88 LEU A N 1
ATOM 681 C CA . LEU A 1 88 ? -1.643 -19.987 -6.273 1.00 51.44 88 LEU A CA 1
ATOM 682 C C . LEU A 1 88 ? -2.594 -21.006 -6.916 1.00 51.44 88 LEU A C 1
ATOM 684 O O . LEU A 1 88 ? -3.330 -20.697 -7.850 1.00 51.44 88 LEU A O 1
ATOM 688 N N . ARG A 1 89 ? -2.567 -22.252 -6.432 1.00 43.41 89 ARG A N 1
ATOM 689 C CA . ARG A 1 89 ? -3.595 -23.253 -6.746 1.00 43.41 89 ARG A CA 1
ATOM 690 C C . ARG A 1 89 ? -4.819 -23.002 -5.868 1.00 43.41 89 ARG A C 1
ATOM 692 O O . ARG A 1 89 ? -4.997 -23.648 -4.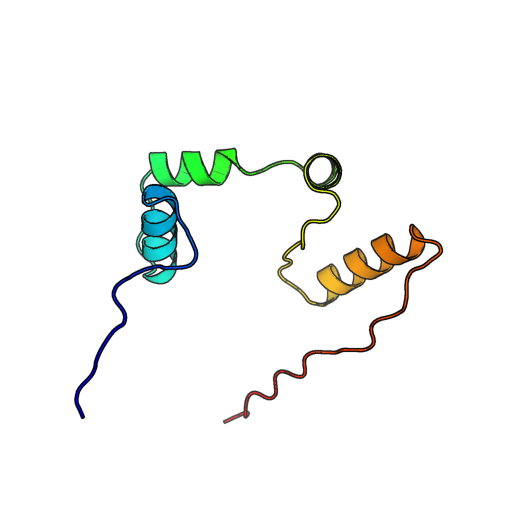841 1.00 43.41 89 ARG A O 1
ATOM 699 N N . GLY A 1 90 ? -5.647 -22.045 -6.273 1.00 41.34 90 GLY A N 1
ATOM 700 C CA . GLY A 1 90 ? -7.028 -21.950 -5.808 1.00 41.34 90 GLY A CA 1
ATOM 701 C C . GLY A 1 90 ? -7.902 -22.865 -6.659 1.00 41.34 90 GLY A C 1
ATOM 702 O O . GLY A 1 90 ? -7.924 -22.725 -7.879 1.00 41.34 90 GLY A O 1
ATOM 703 N N . LEU A 1 91 ? -8.571 -23.828 -6.022 1.00 48.72 91 LEU A N 1
ATOM 704 C CA . LEU A 1 91 ? -9.608 -24.654 -6.637 1.00 48.72 91 LEU A CA 1
ATOM 705 C C . LEU A 1 91 ? -10.663 -23.756 -7.288 1.00 48.72 91 LEU A C 1
ATOM 707 O O . LEU A 1 91 ? -11.323 -22.973 -6.610 1.00 48.72 91 LEU A O 1
ATOM 711 N N . VAL A 1 92 ? -10.813 -23.905 -8.602 1.00 43.72 92 VAL A N 1
ATOM 712 C CA . VAL A 1 92 ? -12.032 -23.522 -9.308 1.00 43.72 92 VAL A CA 1
ATOM 713 C C . VAL A 1 92 ? -13.138 -24.423 -8.758 1.00 43.72 92 VAL A C 1
ATOM 715 O O . VAL A 1 92 ? -13.096 -25.637 -8.958 1.00 43.72 92 VAL A O 1
ATOM 718 N N . THR A 1 93 ? -14.058 -23.840 -7.997 1.00 44.00 93 THR A N 1
ATOM 719 C CA . THR A 1 93 ? -15.414 -24.376 -7.820 1.00 44.00 93 THR A CA 1
ATOM 720 C C . THR A 1 93 ? -16.284 -23.892 -8.957 1.00 44.00 93 THR A C 1
ATOM 722 O O . THR A 1 93 ? -16.223 -22.667 -9.218 1.00 44.00 93 THR A O 1
#